Protein AF-A0A8H3W463-F1 (afdb_monomer)

pLDDT: mean 86.69, std 14.48, range [35.22, 98.12]

Structure (mmCIF, N/CA/C/O backbone):
data_AF-A0A8H3W463-F1
#
_entry.id   AF-A0A8H3W463-F1
#
loop_
_atom_site.group_PDB
_atom_site.id
_atom_site.type_symbol
_atom_site.label_atom_id
_atom_site.label_alt_id
_atom_site.label_comp_id
_atom_site.label_asym_id
_atom_site.label_entity_id
_atom_site.label_seq_id
_atom_site.pdbx_PDB_ins_code
_atom_site.Cartn_x
_atom_site.Cartn_y
_atom_site.Cartn_z
_atom_site.occupancy
_atom_site.B_i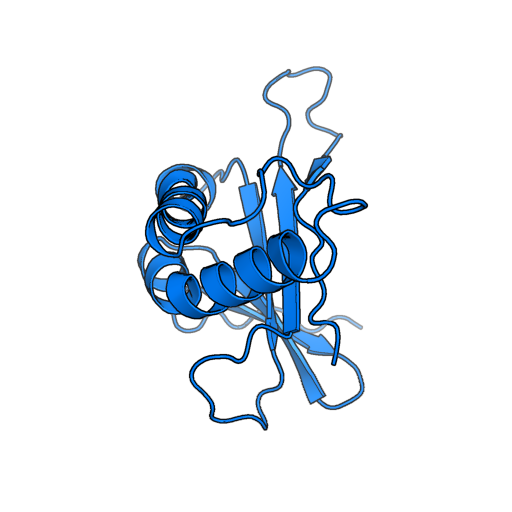so_or_equiv
_atom_site.auth_seq_id
_atom_site.auth_comp_id
_atom_site.auth_asym_id
_atom_site.auth_atom_id
_atom_site.pdbx_PDB_model_num
ATOM 1 N N . MET A 1 1 ? -15.675 -22.631 4.147 1.00 35.22 1 MET A N 1
ATOM 2 C CA . MET A 1 1 ? -15.771 -22.408 5.605 1.00 35.22 1 MET A CA 1
ATOM 3 C C . MET A 1 1 ? -14.520 -21.640 6.003 1.00 35.22 1 MET A C 1
ATOM 5 O O . MET A 1 1 ? -13.439 -22.199 5.893 1.00 35.22 1 MET A O 1
ATOM 9 N N . MET A 1 2 ? -14.637 -20.337 6.274 1.00 38.97 2 MET A N 1
ATOM 10 C CA . MET A 1 2 ? -13.492 -19.477 6.610 1.00 38.97 2 MET A CA 1
ATOM 11 C C . MET A 1 2 ? -12.993 -19.833 8.014 1.00 38.97 2 MET A C 1
ATOM 13 O O . MET A 1 2 ? -13.791 -19.850 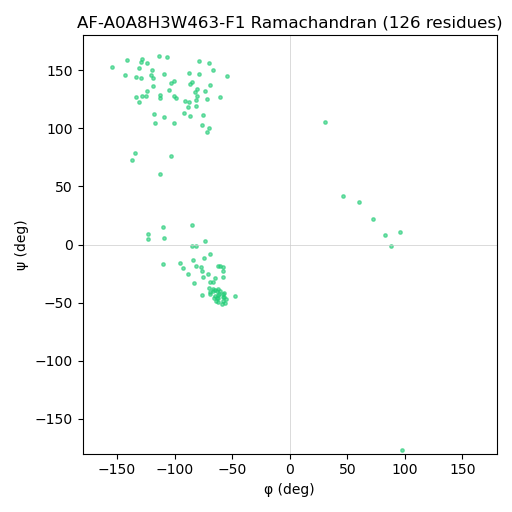8.949 1.00 38.97 2 MET A O 1
ATOM 17 N N . GLN A 1 3 ? -11.707 -20.163 8.159 1.00 36.59 3 GLN A N 1
ATOM 18 C CA . GLN A 1 3 ? -11.094 -20.351 9.476 1.00 36.59 3 GLN A CA 1
ATOM 19 C C . GLN A 1 3 ? -10.597 -19.002 10.025 1.00 36.59 3 GLN A C 1
ATOM 21 O O . GLN A 1 3 ? -10.049 -18.214 9.254 1.00 36.59 3 GLN A O 1
ATOM 26 N N . PRO A 1 4 ? -10.794 -18.710 11.324 1.00 40.91 4 PRO A N 1
ATOM 27 C CA . PRO A 1 4 ? -10.446 -17.419 11.899 1.00 40.91 4 PRO A CA 1
ATOM 28 C C . PRO A 1 4 ? -8.957 -17.302 12.270 1.00 40.91 4 PRO A C 1
ATOM 30 O O . PRO A 1 4 ? -8.391 -18.161 12.942 1.00 40.91 4 PRO A O 1
ATOM 33 N N . TYR A 1 5 ? -8.379 -16.188 11.818 1.00 49.88 5 TYR A N 1
ATOM 34 C CA . TYR A 1 5 ? -7.494 -15.238 12.507 1.00 49.88 5 TYR A CA 1
ATOM 35 C C . TYR A 1 5 ? -6.568 -15.771 13.621 1.00 49.88 5 TYR A C 1
ATOM 37 O O . TYR A 1 5 ? -6.979 -15.945 14.770 1.00 49.88 5 TYR A O 1
ATOM 45 N N . LYS A 1 6 ? -5.268 -15.889 13.316 1.00 44.62 6 LYS A N 1
ATOM 46 C CA . LYS A 1 6 ? -4.189 -15.837 14.316 1.00 44.62 6 LYS A CA 1
ATOM 47 C C . LYS A 1 6 ? -3.425 -14.526 14.137 1.00 44.62 6 LYS A C 1
ATOM 49 O O . LYS A 1 6 ? -2.714 -14.371 13.153 1.00 44.62 6 LYS A O 1
ATOM 54 N N . SER A 1 7 ? -3.575 -13.603 15.087 1.00 46.19 7 SER A N 1
ATOM 55 C CA . SER A 1 7 ? -2.695 -12.436 15.189 1.00 46.19 7 SER A CA 1
ATOM 56 C C . SER A 1 7 ? -1.361 -12.880 15.773 1.00 46.19 7 SER A C 1
ATOM 58 O O . SER A 1 7 ? -1.282 -13.271 16.940 1.00 46.19 7 SER A O 1
ATOM 60 N N . HIS A 1 8 ? -0.316 -12.849 14.954 1.00 52.75 8 HIS A N 1
ATOM 61 C CA . HIS A 1 8 ? 1.069 -12.910 15.404 1.00 52.75 8 HIS A CA 1
ATOM 62 C C . HIS A 1 8 ? 1.776 -11.678 14.826 1.00 52.75 8 HIS A C 1
ATOM 64 O O . HIS A 1 8 ? 1.671 -11.405 13.634 1.00 52.75 8 HIS A O 1
ATOM 70 N N . ASN A 1 9 ? 2.454 -10.909 15.681 1.00 61.12 9 ASN A N 1
ATOM 71 C CA . ASN A 1 9 ? 3.299 -9.766 15.300 1.00 61.12 9 ASN A CA 1
ATOM 72 C C . ASN A 1 9 ? 2.591 -8.614 14.555 1.00 61.12 9 ASN A C 1
ATOM 74 O O . ASN A 1 9 ? 3.168 -8.027 13.648 1.00 61.12 9 ASN A O 1
ATOM 78 N N . GLY A 1 10 ? 1.342 -8.289 14.910 1.00 63.12 10 GLY A N 1
ATOM 79 C CA . GLY A 1 10 ? 0.640 -7.161 14.281 1.00 63.12 10 GLY A CA 1
ATOM 80 C C . GLY A 1 10 ? 0.204 -7.422 12.834 1.00 63.12 10 GLY A C 1
ATOM 81 O O . GLY A 1 10 ? -0.026 -6.470 12.088 1.00 63.12 10 GLY A O 1
ATOM 82 N N . LEU A 1 11 ? 0.075 -8.700 12.446 1.00 66.62 11 LEU A N 1
ATOM 83 C CA . LEU A 1 11 ? -0.495 -9.124 11.169 1.00 66.62 11 LEU A CA 1
ATOM 84 C C . LEU A 1 11 ? -1.731 -10.011 11.344 1.00 66.62 11 LEU A C 1
ATOM 86 O O . LEU A 1 11 ? -1.843 -10.761 12.317 1.00 66.62 11 LEU A O 1
ATOM 90 N N . ALA A 1 12 ? -2.636 -9.941 10.366 1.00 71.81 12 ALA A N 1
ATOM 91 C CA . ALA A 1 12 ? -3.750 -10.871 10.200 1.00 71.81 12 ALA A CA 1
ATOM 92 C C . ALA A 1 12 ? -3.653 -11.620 8.870 1.00 71.81 12 ALA A C 1
ATOM 94 O O . ALA A 1 12 ? -3.829 -11.006 7.816 1.00 71.81 12 ALA A O 1
ATOM 95 N N . ASP A 1 13 ? -3.409 -12.929 8.927 1.00 81.12 13 ASP A N 1
ATOM 96 C CA . ASP A 1 13 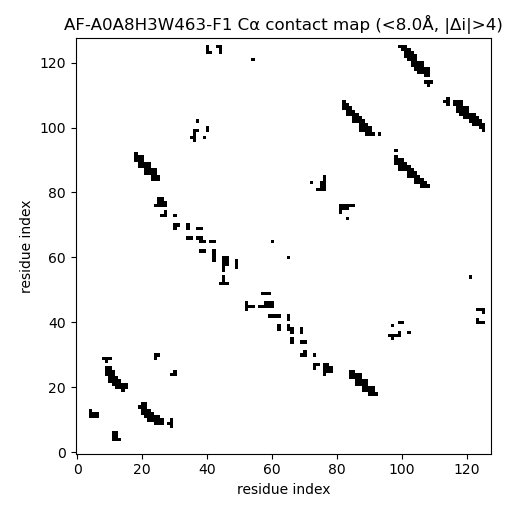? -3.063 -13.717 7.743 1.00 81.12 13 ASP A CA 1
ATOM 97 C C . ASP A 1 13 ? -4.241 -14.516 7.160 1.00 81.12 13 ASP A C 1
ATOM 99 O O . ASP A 1 13 ? -5.028 -15.131 7.885 1.00 81.12 13 ASP A O 1
ATOM 103 N N . TYR A 1 14 ? -4.305 -14.567 5.827 1.00 81.81 14 TYR A N 1
ATOM 104 C CA . TYR A 1 14 ? -5.242 -15.363 5.035 1.00 81.81 14 TYR A CA 1
ATOM 105 C C . TYR A 1 14 ? -4.501 -16.099 3.917 1.00 81.81 14 TYR A C 1
ATOM 107 O O . TYR A 1 14 ? -3.809 -15.481 3.113 1.00 81.81 14 TYR A O 1
ATOM 115 N N . SER A 1 15 ? -4.667 -17.417 3.824 1.00 85.31 15 SER A N 1
ATOM 116 C CA . SER A 1 15 ? -4.024 -18.222 2.778 1.00 85.31 15 SER A CA 1
ATOM 117 C C . SER A 1 15 ? -4.832 -18.239 1.477 1.00 85.31 15 SER A C 1
ATOM 119 O O . SER A 1 15 ? -6.055 -18.389 1.493 1.00 85.31 15 SER A O 1
ATOM 121 N N . LEU A 1 16 ? -4.134 -18.155 0.347 1.00 81.25 16 LEU A N 1
ATOM 122 C CA . LEU A 1 16 ? -4.664 -18.251 -1.012 1.00 81.25 16 LEU A CA 1
ATOM 123 C C . LEU A 1 16 ? -4.153 -19.523 -1.721 1.00 81.25 16 LEU A C 1
ATOM 125 O O . LEU A 1 16 ? -3.149 -20.114 -1.306 1.00 81.25 16 LEU A O 1
ATOM 129 N N . PRO A 1 17 ? -4.810 -19.959 -2.817 1.00 77.44 17 PRO A N 1
ATOM 130 C CA . PRO A 1 17 ? -4.272 -21.000 -3.690 1.00 77.44 17 PRO A CA 1
ATOM 131 C C . PRO A 1 17 ? -2.859 -20.653 -4.182 1.00 77.44 17 PRO A C 1
ATOM 133 O O . PRO A 1 17 ? -2.551 -19.491 -4.428 1.00 77.44 17 PRO A O 1
ATOM 136 N N . GLY A 1 18 ? -2.001 -21.665 -4.332 1.00 77.94 18 GLY A N 1
ATOM 137 C CA . GLY A 1 18 ? -0.608 -21.464 -4.752 1.00 77.94 18 GLY A CA 1
ATOM 138 C C . GLY A 1 18 ? 0.353 -21.068 -3.627 1.00 77.94 18 GLY A C 1
ATOM 139 O O . GLY A 1 18 ? 1.503 -20.765 -3.908 1.00 77.94 18 GLY A O 1
ATOM 140 N N . GLY A 1 19 ? -0.089 -21.093 -2.364 1.00 84.69 19 GLY A N 1
ATOM 141 C CA . GLY A 1 19 ? 0.771 -20.846 -1.200 1.00 84.69 19 GLY A CA 1
ATOM 142 C C . GLY A 1 19 ? 0.898 -19.377 -0.800 1.00 84.69 19 GLY A C 1
ATOM 143 O O . GLY A 1 19 ? 1.532 -19.088 0.209 1.00 84.69 19 GLY A O 1
ATOM 144 N N . LEU A 1 20 ? 0.261 -18.459 -1.531 1.00 88.75 20 LEU A N 1
ATOM 145 C CA . LEU A 1 20 ? 0.270 -17.032 -1.214 1.00 88.75 20 LEU A CA 1
ATOM 146 C C . LEU A 1 20 ? -0.472 -16.734 0.096 1.00 88.75 20 LEU A C 1
ATOM 148 O O . LEU A 1 20 ? -1.436 -17.415 0.458 1.00 88.75 20 LEU A O 1
ATOM 152 N N . VAL A 1 21 ? -0.048 -15.681 0.790 1.00 90.56 21 VAL A N 1
ATOM 153 C CA . VAL A 1 21 ? -0.659 -15.219 2.041 1.00 90.56 21 VAL A CA 1
ATOM 154 C C . VAL A 1 21 ? -0.978 -13.735 1.942 1.00 90.56 21 VAL A C 1
ATOM 156 O O . VAL A 1 21 ? -0.099 -12.940 1.628 1.00 90.56 21 VAL A O 1
ATOM 159 N N . ILE A 1 22 ? -2.222 -13.363 2.241 1.00 92.88 22 ILE A N 1
ATOM 160 C CA . ILE A 1 22 ? -2.630 -11.978 2.481 1.00 92.88 22 ILE A CA 1
ATOM 161 C C . ILE A 1 22 ? -2.415 -11.681 3.962 1.00 92.88 22 ILE A C 1
ATOM 163 O O . ILE A 1 22 ? -3.013 -12.352 4.794 1.00 92.88 22 ILE A O 1
ATOM 167 N N . SER A 1 23 ? -1.620 -10.671 4.287 1.00 92.44 23 SER A N 1
ATOM 168 C CA . SER A 1 23 ? -1.428 -10.165 5.643 1.00 92.44 23 SER A CA 1
ATOM 169 C C . SER A 1 23 ? -2.003 -8.754 5.751 1.00 92.44 23 SER A C 1
ATOM 171 O O . SER A 1 23 ? -1.631 -7.873 4.977 1.00 92.44 23 SER A O 1
ATOM 173 N N . GLN A 1 24 ? -2.887 -8.509 6.715 1.00 94.56 24 GLN A N 1
ATOM 174 C CA . GLN A 1 24 ? -3.284 -7.146 7.080 1.00 94.56 24 GLN A CA 1
ATOM 175 C C . GLN A 1 24 ? -2.235 -6.523 8.001 1.00 94.56 24 GLN A C 1
ATOM 177 O O . GLN A 1 24 ? -1.856 -7.158 8.979 1.00 94.56 24 GLN A O 1
ATOM 182 N N . ILE A 1 25 ? -1.831 -5.283 7.742 1.00 93.94 25 ILE A N 1
ATOM 183 C CA . ILE A 1 25 ? -0.966 -4.482 8.615 1.00 93.94 25 ILE A CA 1
ATOM 184 C C . ILE A 1 25 ? -1.857 -3.726 9.608 1.00 93.94 25 ILE A C 1
ATOM 186 O O . ILE A 1 25 ? -2.704 -2.942 9.183 1.00 93.94 25 ILE A O 1
ATOM 190 N N . ILE A 1 26 ? -1.699 -3.985 10.913 1.00 93.50 26 ILE A N 1
ATOM 191 C CA . ILE A 1 26 ? -2.552 -3.402 11.977 1.00 93.50 26 ILE A CA 1
ATOM 192 C C . ILE A 1 26 ? -1.780 -2.629 13.059 1.00 93.50 26 ILE A C 1
ATOM 194 O O . ILE A 1 26 ? -2.368 -2.200 14.051 1.00 93.50 26 ILE A O 1
ATOM 198 N N . SER A 1 27 ? -0.463 -2.473 12.911 1.00 91.44 27 SER A N 1
ATOM 199 C CA . SER A 1 27 ? 0.364 -1.702 13.842 1.00 91.44 27 SER A CA 1
ATOM 200 C C . SER A 1 27 ? 1.432 -0.897 13.108 1.00 91.44 27 SER A C 1
ATOM 202 O O . SER A 1 27 ? 1.791 -1.212 11.970 1.00 91.44 27 SER A O 1
ATOM 204 N N . THR A 1 28 ? 1.941 0.139 13.770 1.00 92.94 28 THR A N 1
ATOM 205 C CA . THR A 1 28 ? 3.013 0.986 13.237 1.00 92.94 28 THR A CA 1
ATOM 206 C C . THR A 1 28 ? 4.298 0.193 13.033 1.00 92.94 28 THR A C 1
ATOM 208 O O . THR A 1 28 ? 4.929 0.321 11.994 1.00 92.94 28 THR A O 1
ATOM 211 N N . GLU A 1 29 ? 4.640 -0.703 13.956 1.00 93.06 29 GLU A N 1
ATOM 212 C CA . GLU A 1 29 ? 5.842 -1.541 13.867 1.00 93.06 29 GLU A CA 1
ATOM 213 C C . GLU A 1 29 ? 5.758 -2.505 12.675 1.00 93.06 29 GLU A C 1
ATOM 215 O O . GLU A 1 29 ? 6.739 -2.725 11.966 1.00 93.06 29 GLU A O 1
ATOM 220 N N . ALA A 1 30 ? 4.570 -3.063 12.415 1.00 92.00 30 ALA A N 1
ATOM 221 C CA . ALA A 1 30 ? 4.341 -3.890 11.237 1.00 92.00 30 ALA A CA 1
ATOM 222 C C . ALA A 1 30 ? 4.437 -3.060 9.945 1.00 92.00 30 ALA A C 1
ATOM 224 O O . ALA A 1 30 ? 5.004 -3.527 8.959 1.00 92.00 30 ALA A O 1
ATOM 225 N N . LEU A 1 31 ? 3.919 -1.829 9.938 1.00 94.62 31 LEU A N 1
ATOM 226 C CA . LEU A 1 31 ? 4.054 -0.921 8.798 1.00 94.62 31 LEU A CA 1
ATOM 227 C C . LEU A 1 31 ? 5.523 -0.568 8.532 1.00 94.62 31 LEU A C 1
ATOM 229 O O . LEU A 1 31 ? 5.958 -0.644 7.386 1.00 94.62 31 LEU A O 1
ATOM 233 N N . GLU A 1 32 ? 6.292 -0.230 9.566 1.00 93.50 32 GLU A N 1
ATOM 234 C CA . GLU A 1 32 ? 7.732 0.039 9.470 1.00 93.50 32 GLU A CA 1
ATOM 235 C C . GLU A 1 32 ? 8.480 -1.165 8.892 1.00 93.50 32 GLU A C 1
ATOM 237 O O . GLU A 1 32 ? 9.258 -1.010 7.953 1.00 93.50 32 GLU A O 1
ATOM 242 N N . PHE A 1 33 ? 8.173 -2.374 9.374 1.00 92.19 33 PHE A N 1
ATOM 243 C CA . PHE A 1 33 ? 8.739 -3.617 8.848 1.00 92.19 33 PHE A CA 1
ATOM 244 C C . PHE A 1 33 ? 8.454 -3.811 7.349 1.00 92.19 33 PHE A C 1
ATOM 246 O O . PHE A 1 33 ? 9.342 -4.205 6.598 1.00 92.19 33 PHE A O 1
ATOM 253 N N . TRP A 1 34 ? 7.229 -3.528 6.896 1.00 93.19 34 TRP A N 1
ATOM 254 C CA . TRP A 1 34 ? 6.829 -3.707 5.494 1.00 93.19 34 TRP A CA 1
ATOM 255 C C . TRP A 1 34 ? 7.184 -2.531 4.578 1.00 93.19 34 TRP A C 1
ATOM 257 O O . TRP A 1 34 ? 7.108 -2.684 3.356 1.00 93.19 34 TRP A O 1
ATOM 267 N N . THR A 1 35 ? 7.562 -1.375 5.131 1.00 95.44 35 THR A N 1
ATOM 268 C CA . THR A 1 35 ? 7.796 -0.139 4.368 1.00 95.44 35 THR A CA 1
ATOM 269 C C . THR A 1 35 ? 8.818 -0.320 3.245 1.00 95.44 35 THR A C 1
ATOM 271 O O . THR A 1 35 ? 8.474 0.062 2.131 1.00 95.44 35 THR A O 1
ATOM 274 N N . PRO A 1 36 ? 9.996 -0.949 3.442 1.00 94.69 36 PRO A N 1
ATOM 275 C CA . PRO A 1 36 ? 10.960 -1.130 2.352 1.00 94.69 36 PRO A CA 1
ATOM 276 C C . PRO A 1 36 ? 10.354 -1.855 1.136 1.00 94.69 36 PRO A C 1
ATOM 278 O O . PRO A 1 36 ? 10.357 -1.334 0.025 1.00 94.69 36 PRO A O 1
ATOM 281 N N . SER A 1 37 ? 9.700 -2.997 1.366 1.00 93.88 37 SER A N 1
ATOM 282 C CA . SER A 1 37 ? 9.092 -3.805 0.298 1.00 93.88 37 SER A CA 1
ATOM 283 C C . SER A 1 37 ? 7.872 -3.139 -0.352 1.00 93.88 37 SER A C 1
ATOM 285 O O . SER A 1 37 ? 7.615 -3.292 -1.548 1.00 93.88 37 SER A O 1
ATOM 287 N N . LEU A 1 38 ? 7.106 -2.355 0.412 1.00 95.94 38 LEU A N 1
ATOM 288 C CA . LEU A 1 38 ? 6.026 -1.524 -0.125 1.00 95.94 38 LEU A CA 1
ATOM 289 C C . LEU A 1 38 ? 6.558 -0.360 -0.977 1.00 95.94 38 LEU A C 1
ATOM 291 O O . LEU A 1 38 ? 5.973 -0.045 -2.018 1.00 95.94 38 LEU A O 1
ATOM 295 N N . SER A 1 39 ? 7.641 0.286 -0.542 1.00 96.62 39 SER A N 1
ATOM 296 C CA . SER A 1 39 ? 8.311 1.372 -1.263 1.00 96.62 39 SER A CA 1
ATOM 297 C C . SER A 1 39 ? 8.847 0.887 -2.599 1.00 96.62 39 SER A C 1
ATOM 299 O O . SER A 1 39 ? 8.624 1.551 -3.611 1.00 96.62 39 SER A O 1
ATOM 301 N N . ASP A 1 40 ? 9.467 -0.288 -2.623 1.00 94.88 40 ASP A N 1
ATOM 302 C CA . ASP A 1 40 ? 10.005 -0.883 -3.842 1.00 94.88 40 ASP A CA 1
ATOM 303 C C . ASP A 1 40 ? 8.901 -1.235 -4.838 1.00 94.88 40 ASP A C 1
ATOM 305 O O . ASP A 1 40 ? 8.994 -0.880 -6.015 1.00 94.88 40 ASP A O 1
ATOM 309 N N . LEU A 1 41 ? 7.803 -1.843 -4.377 1.00 95.44 41 LEU A N 1
ATOM 310 C CA . LEU A 1 41 ? 6.649 -2.119 -5.235 1.00 95.44 41 LEU A CA 1
ATOM 311 C C . LEU A 1 41 ? 6.033 -0.829 -5.799 1.00 95.44 41 LEU A C 1
ATOM 313 O O . LEU A 1 41 ? 5.701 -0.764 -6.984 1.00 95.44 41 LEU A O 1
ATOM 317 N N . LEU A 1 42 ? 5.887 0.213 -4.977 1.00 96.12 42 LEU A N 1
ATOM 318 C CA . LEU A 1 42 ? 5.344 1.494 -5.425 1.00 96.12 42 LEU A CA 1
ATOM 319 C C . LEU A 1 42 ? 6.251 2.149 -6.470 1.00 96.12 42 LEU A C 1
ATOM 321 O O . LEU A 1 42 ? 5.760 2.555 -7.523 1.00 96.12 42 LEU A O 1
ATOM 325 N N . GLN A 1 43 ? 7.555 2.224 -6.203 1.00 95.88 43 GLN A N 1
ATOM 326 C CA . GLN A 1 43 ? 8.533 2.742 -7.158 1.00 95.88 43 GLN A CA 1
ATOM 327 C C . GLN A 1 43 ? 8.485 1.960 -8.465 1.00 95.88 43 GLN A C 1
ATOM 329 O O . GLN A 1 43 ? 8.438 2.572 -9.528 1.00 95.88 43 GLN A O 1
ATOM 334 N N . LEU A 1 44 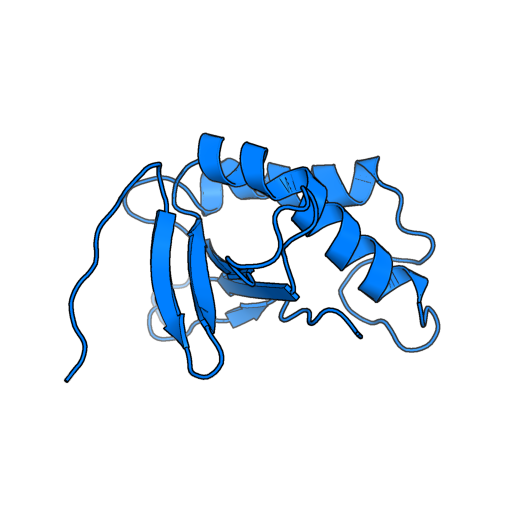? 8.435 0.629 -8.402 1.00 94.75 44 LEU A N 1
ATOM 335 C CA . LEU A 1 44 ? 8.342 -0.224 -9.580 1.00 94.75 44 LEU A CA 1
ATOM 336 C C . LEU A 1 44 ? 7.102 0.115 -10.417 1.00 94.75 44 LEU A C 1
ATOM 338 O O . LEU A 1 44 ? 7.218 0.339 -11.619 1.00 94.75 44 LEU A O 1
ATOM 342 N N . CYS A 1 45 ? 5.929 0.227 -9.790 1.00 94.25 45 CYS A N 1
ATOM 343 C CA . CYS A 1 45 ? 4.687 0.580 -10.481 1.00 94.25 45 CYS A CA 1
ATOM 344 C C . CYS A 1 45 ? 4.675 2.014 -11.039 1.00 94.25 45 CYS A C 1
ATOM 346 O O . CYS A 1 45 ? 4.031 2.261 -12.059 1.00 94.25 45 CYS A O 1
ATOM 348 N N . VAL A 1 46 ? 5.342 2.974 -10.392 1.00 95.06 46 VAL A N 1
ATOM 349 C CA . VAL A 1 46 ? 5.445 4.355 -10.901 1.00 95.06 46 VAL A CA 1
ATOM 350 C C . VAL A 1 46 ? 6.454 4.459 -12.042 1.00 95.06 46 VAL A C 1
ATOM 352 O O . VAL A 1 46 ? 6.191 5.116 -13.046 1.00 95.06 46 VAL A O 1
ATOM 355 N N . ASN A 1 47 ? 7.609 3.816 -11.891 1.00 95.12 47 ASN A N 1
ATOM 356 C CA . ASN A 1 47 ? 8.777 4.055 -12.732 1.00 95.12 47 ASN A CA 1
ATOM 357 C C . ASN A 1 47 ? 8.857 3.118 -13.946 1.00 95.12 47 ASN A C 1
ATOM 359 O O . ASN A 1 47 ? 9.557 3.454 -14.898 1.00 95.12 47 ASN A O 1
ATOM 363 N N . MET A 1 48 ? 8.175 1.964 -13.935 1.00 92.38 48 MET A N 1
ATOM 364 C CA . MET A 1 48 ? 8.226 0.994 -15.040 1.00 92.38 48 MET A CA 1
ATOM 365 C C . MET A 1 48 ? 7.533 1.490 -16.313 1.00 92.38 48 MET A C 1
ATOM 367 O O . MET A 1 48 ? 8.076 1.310 -17.400 1.00 92.38 48 MET A O 1
ATOM 371 N N . ASP A 1 49 ? 6.359 2.110 -16.182 1.00 88.44 49 ASP A N 1
ATOM 372 C CA . ASP A 1 49 ? 5.637 2.729 -17.300 1.00 88.44 49 ASP A CA 1
ATOM 373 C C . ASP A 1 49 ? 5.129 4.130 -16.910 1.00 88.44 49 ASP A C 1
ATOM 375 O O . ASP A 1 49 ? 3.955 4.316 -16.568 1.00 88.44 49 ASP A O 1
ATOM 379 N N . PRO A 1 50 ? 6.022 5.137 -16.919 1.00 88.94 50 PRO A N 1
ATOM 380 C CA . PRO A 1 50 ? 5.697 6.501 -16.510 1.00 88.94 50 PRO A CA 1
ATOM 381 C C . PRO A 1 50 ? 4.565 7.164 -17.294 1.00 88.94 50 PRO A C 1
ATOM 383 O O . PRO A 1 50 ? 3.913 8.065 -16.768 1.00 88.94 50 PRO A O 1
ATOM 386 N N . GLU A 1 51 ? 4.354 6.773 -18.555 1.00 88.06 51 GLU A N 1
ATOM 387 C CA . GLU A 1 51 ? 3.353 7.410 -19.416 1.00 88.06 51 GLU A CA 1
ATOM 388 C C . GLU A 1 51 ? 1.929 6.985 -19.050 1.00 88.06 51 GLU A C 1
ATOM 390 O O . GLU A 1 51 ? 0.986 7.757 -19.238 1.00 88.06 51 GLU A O 1
ATOM 395 N N . THR A 1 52 ? 1.765 5.781 -18.496 1.00 85.44 52 THR A N 1
ATOM 396 C CA . THR A 1 52 ? 0.449 5.229 -18.149 1.00 85.44 52 THR A CA 1
ATOM 397 C C . THR A 1 52 ? 0.202 5.146 -16.642 1.00 85.44 52 THR A C 1
ATOM 399 O O . THR A 1 52 ? -0.954 5.054 -16.212 1.00 85.44 52 THR A O 1
ATOM 402 N N . SER A 1 53 ? 1.248 5.233 -15.815 1.00 86.88 53 SER A N 1
ATOM 403 C CA . SER A 1 53 ? 1.127 5.141 -14.360 1.00 86.88 53 SER A CA 1
ATOM 404 C C . SER A 1 53 ? 0.443 6.375 -13.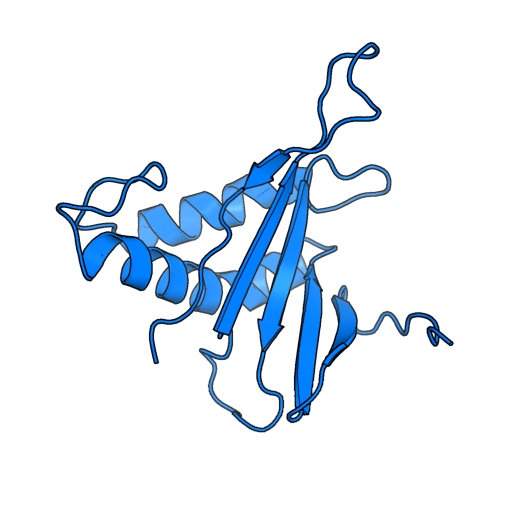753 1.00 86.88 53 SER A C 1
ATOM 406 O O . SER A 1 53 ? 1.047 7.422 -13.529 1.00 86.88 53 SER A O 1
ATOM 408 N N . SER A 1 54 ? -0.855 6.251 -13.448 1.00 88.00 54 SER A N 1
ATOM 409 C CA . SER A 1 54 ? -1.675 7.307 -12.829 1.00 88.00 54 SER A CA 1
ATOM 410 C C . SER A 1 54 ? -2.115 6.932 -11.410 1.00 88.00 54 SER A C 1
ATOM 412 O O . SER A 1 54 ? -3.298 6.810 -11.097 1.00 88.00 54 SER A O 1
ATOM 414 N N . ILE A 1 55 ? -1.137 6.719 -10.526 1.00 92.44 55 ILE A N 1
ATOM 415 C CA . ILE A 1 55 ? -1.366 6.278 -9.134 1.00 92.44 55 ILE A CA 1
ATOM 416 C C . ILE A 1 55 ? -1.059 7.350 -8.078 1.00 92.44 55 ILE A C 1
ATOM 418 O O . ILE A 1 55 ? -0.998 7.055 -6.880 1.00 92.44 55 ILE A O 1
ATOM 422 N N . GLY A 1 56 ? -0.939 8.608 -8.515 1.00 93.81 56 GLY A N 1
ATOM 423 C CA . GLY A 1 56 ? -0.779 9.785 -7.651 1.00 93.81 56 GLY A CA 1
ATOM 424 C C . GLY A 1 56 ? 0.664 10.244 -7.432 1.00 93.81 56 GLY A C 1
ATOM 425 O O . GLY A 1 56 ? 0.888 11.107 -6.590 1.00 93.81 56 GLY A O 1
ATOM 426 N N . PHE A 1 57 ? 1.620 9.706 -8.189 1.00 95.50 57 PHE A N 1
ATOM 427 C CA . PHE A 1 57 ? 3.034 10.084 -8.142 1.00 95.50 57 PHE A CA 1
ATOM 428 C C . PHE A 1 57 ? 3.544 10.417 -9.540 1.00 95.50 57 PHE A C 1
ATOM 430 O O . PHE A 1 57 ? 2.947 10.013 -10.537 1.00 95.50 57 PHE A O 1
ATOM 437 N N . ARG A 1 58 ? 4.646 11.163 -9.608 1.00 93.75 58 ARG A N 1
ATOM 438 C CA . ARG A 1 58 ? 5.366 11.424 -10.856 1.00 93.75 58 ARG A CA 1
ATOM 439 C C . ARG A 1 58 ? 6.606 10.548 -10.894 1.00 93.75 58 ARG A C 1
ATOM 441 O O . ARG A 1 58 ? 7.286 10.429 -9.881 1.00 93.75 58 ARG A O 1
ATOM 448 N N . ALA A 1 59 ? 6.902 9.983 -12.057 1.00 93.25 59 ALA A N 1
ATOM 449 C CA . ALA A 1 59 ? 8.179 9.328 -12.276 1.00 93.25 59 ALA A CA 1
ATOM 450 C C . ALA A 1 59 ? 9.290 10.374 -12.542 1.00 93.25 59 ALA A C 1
ATOM 452 O O . ALA A 1 59 ? 9.018 11.395 -13.185 1.00 93.25 59 ALA A O 1
ATOM 453 N N . PRO A 1 60 ? 10.538 10.118 -12.112 1.00 95.50 60 PRO A N 1
ATOM 454 C CA . PRO A 1 60 ? 10.914 9.016 -11.235 1.00 95.50 60 PRO A CA 1
ATOM 455 C C . PRO A 1 60 ? 10.464 9.284 -9.789 1.00 95.50 60 PRO A C 1
ATOM 457 O O . PRO A 1 60 ? 10.719 10.358 -9.248 1.00 95.50 60 PRO A O 1
ATOM 460 N N . LEU A 1 61 ? 9.819 8.300 -9.163 1.00 97.12 61 LEU A N 1
ATOM 461 C CA . LEU A 1 61 ? 9.550 8.317 -7.730 1.00 97.12 61 LEU A CA 1
ATOM 462 C C . LEU A 1 61 ? 10.809 7.878 -6.983 1.00 97.12 61 LEU A C 1
ATOM 464 O O . LEU A 1 61 ? 11.362 6.821 -7.294 1.00 97.12 61 LEU A O 1
ATOM 468 N N . SER A 1 62 ? 11.238 8.690 -6.018 1.00 97.44 62 SER A N 1
ATOM 469 C CA . SER A 1 62 ? 12.385 8.399 -5.162 1.00 97.44 62 SER A CA 1
ATOM 470 C C . SER A 1 62 ? 12.029 7.409 -4.046 1.00 97.44 62 SER A C 1
ATOM 472 O O . SER A 1 62 ? 10.866 7.275 -3.659 1.00 97.44 62 SER A O 1
ATOM 474 N N . GLU A 1 63 ? 13.039 6.735 -3.495 1.00 96.50 63 GLU A N 1
ATOM 475 C CA . GLU A 1 63 ? 12.878 5.856 -2.330 1.00 96.50 63 GLU A CA 1
ATOM 476 C C . GLU A 1 63 ? 12.392 6.609 -1.086 1.00 96.50 63 GLU A C 1
ATOM 478 O O . GLU A 1 63 ? 11.541 6.107 -0.346 1.00 96.50 63 GLU A O 1
ATOM 483 N N . GLU A 1 64 ? 12.888 7.833 -0.890 1.00 97.81 64 GLU A N 1
ATOM 484 C CA . GLU A 1 64 ? 12.486 8.709 0.210 1.00 97.81 64 GLU A CA 1
ATOM 485 C C . GLU A 1 64 ? 11.000 9.065 0.109 1.00 97.81 64 GLU A C 1
ATOM 487 O O . GLU A 1 64 ? 10.260 8.858 1.069 1.00 97.81 64 GLU A O 1
ATOM 492 N N . ASP A 1 65 ? 10.532 9.506 -1.062 1.00 98.12 65 ASP A N 1
ATOM 493 C CA . ASP A 1 65 ? 9.126 9.867 -1.273 1.00 98.12 65 ASP A CA 1
ATOM 494 C C . ASP A 1 65 ? 8.198 8.649 -1.168 1.00 98.12 65 ASP A C 1
ATOM 496 O O . ASP A 1 65 ? 7.096 8.739 -0.615 1.00 98.12 65 ASP A O 1
ATOM 500 N N . ALA A 1 66 ? 8.635 7.493 -1.680 1.00 97.62 66 ALA A N 1
ATOM 501 C CA . ALA A 1 66 ? 7.887 6.245 -1.565 1.00 97.62 66 ALA A CA 1
ATOM 502 C C . ALA A 1 66 ? 7.729 5.827 -0.094 1.00 97.62 66 ALA A C 1
ATOM 504 O O . ALA A 1 66 ? 6.621 5.518 0.350 1.00 97.62 66 ALA A O 1
ATOM 505 N N . SER A 1 67 ? 8.810 5.888 0.683 1.00 97.62 67 SER A N 1
ATOM 506 C CA . SER A 1 67 ? 8.802 5.536 2.107 1.00 97.62 67 SER A CA 1
ATOM 507 C C . SER A 1 67 ? 8.037 6.559 2.944 1.00 97.62 67 SER A C 1
ATOM 509 O O . SER A 1 67 ? 7.284 6.186 3.849 1.00 97.62 67 SER A O 1
ATOM 511 N N . ALA A 1 68 ? 8.150 7.846 2.612 1.00 98.06 68 ALA A N 1
ATOM 512 C CA . ALA A 1 68 ? 7.385 8.917 3.241 1.00 98.06 68 ALA A CA 1
ATOM 513 C C . ALA A 1 68 ? 5.877 8.718 3.042 1.00 98.06 68 ALA A C 1
ATOM 515 O O . ALA A 1 68 ? 5.101 8.896 3.981 1.00 98.06 68 ALA A O 1
ATOM 516 N N . TYR A 1 69 ? 5.447 8.278 1.854 1.00 97.88 69 TYR A N 1
ATOM 517 C CA . TYR A 1 69 ? 4.045 7.942 1.622 1.00 97.88 69 TYR A CA 1
ATOM 518 C C . TYR A 1 69 ? 3.555 6.841 2.567 1.00 97.88 69 TYR A C 1
ATOM 520 O O . TYR A 1 69 ? 2.537 7.026 3.233 1.00 97.88 69 TYR A O 1
ATOM 528 N N . TRP A 1 70 ? 4.264 5.714 2.657 1.00 97.38 70 TRP A N 1
ATOM 529 C CA . TRP A 1 70 ? 3.821 4.593 3.488 1.00 97.38 70 TRP A CA 1
ATOM 530 C C . TRP A 1 70 ? 3.826 4.941 4.973 1.00 97.38 70 TRP A C 1
ATOM 532 O O . TRP A 1 70 ? 2.829 4.713 5.652 1.00 97.38 70 TRP A O 1
ATOM 542 N N . THR A 1 71 ? 4.893 5.571 5.461 1.00 96.19 71 THR A N 1
ATOM 543 C CA . THR A 1 71 ? 5.013 5.983 6.869 1.00 96.19 71 THR A CA 1
ATOM 544 C C . THR A 1 71 ? 3.992 7.047 7.273 1.00 96.19 71 THR A C 1
ATOM 546 O O . THR A 1 71 ? 3.544 7.045 8.421 1.00 96.19 71 THR A O 1
ATOM 549 N N . SER A 1 72 ? 3.534 7.891 6.337 1.00 96.38 72 SER A N 1
ATOM 550 C CA . SER A 1 72 ? 2.456 8.857 6.601 1.00 96.38 72 SER A CA 1
ATOM 551 C C . SER A 1 72 ? 1.130 8.206 7.011 1.00 96.38 72 SER A C 1
ATOM 553 O O . SER A 1 72 ? 0.294 8.867 7.620 1.00 96.38 72 SER A O 1
ATOM 555 N N . LEU A 1 73 ? 0.946 6.910 6.731 1.00 95.69 73 LEU A N 1
ATOM 556 C CA . LEU A 1 73 ? -0.264 6.159 7.069 1.00 95.69 73 LEU A CA 1
ATOM 557 C C . LEU A 1 73 ? -0.258 5.594 8.499 1.00 95.69 73 LEU A C 1
ATOM 559 O O . LEU A 1 73 ? -1.228 4.941 8.876 1.00 95.69 73 LEU A O 1
ATOM 563 N N . SER A 1 74 ? 0.796 5.792 9.302 1.00 94.06 74 SER A N 1
ATOM 564 C CA . SER A 1 74 ? 0.954 5.092 10.592 1.00 94.06 74 SER A CA 1
ATOM 565 C C . SER A 1 74 ? -0.217 5.298 11.560 1.00 94.06 74 SER A C 1
ATOM 567 O O . SER A 1 74 ? -0.692 4.335 12.167 1.00 94.06 74 SER A O 1
ATOM 569 N N . SER A 1 75 ? -0.742 6.523 11.657 1.00 92.25 75 SER A N 1
ATOM 570 C CA . SER A 1 75 ? -1.916 6.842 12.478 1.00 92.25 75 SER A CA 1
ATOM 571 C C . SER A 1 75 ? -3.218 6.288 11.910 1.00 92.25 75 SER A C 1
ATOM 573 O O . SER A 1 75 ? -4.164 6.070 12.658 1.00 92.25 75 SER A O 1
ATOM 575 N N . ASP A 1 76 ? -3.271 6.072 10.597 1.00 94.12 76 ASP A N 1
ATOM 576 C CA . ASP A 1 76 ? -4.488 5.683 9.889 1.00 94.12 76 ASP A CA 1
ATOM 577 C C . ASP A 1 76 ? -4.672 4.163 9.857 1.00 94.12 76 ASP A C 1
ATOM 579 O O . ASP A 1 76 ? -5.804 3.693 9.748 1.00 94.12 76 ASP A O 1
ATOM 583 N N . VAL A 1 77 ? -3.579 3.397 9.953 1.00 93.31 77 VAL A N 1
ATOM 584 C CA . VAL A 1 77 ? -3.596 1.921 9.933 1.00 93.31 77 VAL A CA 1
ATOM 585 C C . VAL A 1 77 ? -3.601 1.283 11.320 1.00 93.31 77 VAL A C 1
ATOM 587 O O . VAL A 1 77 ? -3.877 0.089 11.443 1.00 93.31 77 VAL A O 1
ATOM 590 N N . SER A 1 78 ? -3.275 2.049 12.362 1.00 88.44 78 SER A N 1
ATOM 591 C CA . SER A 1 78 ? -3.166 1.562 13.738 1.00 88.44 78 SER A CA 1
ATOM 592 C C . SER A 1 78 ? -4.336 2.029 14.613 1.00 88.44 78 SER A C 1
ATOM 594 O O . SER A 1 78 ? -5.052 2.974 14.292 1.00 88.44 78 SER A O 1
ATOM 596 N N . GLY A 1 79 ? -4.545 1.347 15.743 1.00 84.50 79 GLY A N 1
ATOM 597 C CA . GLY A 1 79 ? -5.595 1.681 16.710 1.00 84.50 79 GLY A CA 1
ATOM 598 C C . GLY A 1 79 ? -6.878 0.857 16.562 1.00 84.50 79 GLY A C 1
ATOM 599 O O . GLY A 1 79 ? -6.960 -0.089 15.783 1.00 84.50 79 GLY A O 1
ATOM 600 N N . THR A 1 80 ? -7.883 1.180 17.381 1.00 84.12 80 THR A N 1
ATOM 601 C CA . THR A 1 80 ? -9.142 0.414 17.461 1.00 84.12 80 THR A CA 1
ATOM 602 C C . THR A 1 80 ? -10.147 0.755 16.363 1.00 84.12 80 THR A C 1
ATOM 604 O O . THR A 1 80 ? -11.062 -0.029 16.133 1.00 84.12 80 THR A O 1
ATOM 607 N N . ASP A 1 81 ? -9.990 1.907 15.710 1.00 87.19 81 ASP A N 1
ATOM 608 C CA . ASP A 1 81 ? -10.847 2.368 14.612 1.00 87.19 81 ASP A CA 1
ATOM 609 C C . ASP A 1 81 ? -9.976 2.965 13.490 1.00 87.19 81 ASP A C 1
ATOM 611 O O . ASP A 1 81 ? -9.868 4.188 13.369 1.00 87.19 81 ASP A O 1
ATOM 615 N N . PRO A 1 82 ? -9.249 2.117 12.736 1.00 91.00 82 PRO A N 1
ATOM 616 C CA . PRO A 1 82 ? -8.340 2.582 11.696 1.00 91.00 82 PRO A CA 1
ATOM 617 C C . PRO A 1 82 ? -9.116 3.184 10.518 1.00 91.00 82 PRO A C 1
ATOM 619 O O . PRO A 1 82 ? -10.101 2.620 10.034 1.00 91.00 82 PRO A O 1
ATOM 622 N N . LEU A 1 83 ? -8.622 4.310 10.001 1.00 93.94 83 LEU A N 1
ATOM 623 C CA . LEU A 1 83 ? -9.169 4.969 8.811 1.00 93.94 83 LEU A CA 1
ATOM 624 C C . LEU A 1 83 ? -8.774 4.251 7.515 1.00 93.94 83 LEU A C 1
ATOM 626 O O . LEU A 1 83 ? -9.453 4.391 6.493 1.00 93.94 83 LEU A O 1
ATOM 630 N N . VAL A 1 84 ? -7.682 3.488 7.543 1.00 95.62 84 VAL A N 1
ATOM 631 C CA . VAL A 1 84 ? -7.157 2.734 6.406 1.00 95.62 84 VAL A CA 1
ATOM 632 C C . VAL A 1 84 ? -6.867 1.303 6.835 1.00 95.62 84 VAL A C 1
ATOM 634 O O . VAL A 1 84 ? -6.037 1.047 7.699 1.00 95.62 84 VAL A O 1
ATOM 637 N N . TYR A 1 85 ? -7.489 0.340 6.161 1.00 95.88 85 TYR A N 1
ATOM 638 C CA . TYR A 1 85 ? -7.086 -1.060 6.259 1.00 95.88 85 TYR A CA 1
ATOM 639 C C . TYR A 1 85 ? -6.066 -1.354 5.159 1.00 95.88 85 TYR A C 1
ATOM 641 O O . TYR A 1 85 ? -6.406 -1.305 3.975 1.00 95.88 85 TYR A O 1
ATOM 649 N N . LEU A 1 86 ? -4.820 -1.639 5.537 1.00 97.19 86 LEU A N 1
ATOM 650 C CA . LEU A 1 86 ? -3.719 -1.911 4.612 1.00 97.19 86 LEU A CA 1
ATOM 651 C C . LEU A 1 86 ? -3.402 -3.408 4.573 1.00 97.19 86 LEU A C 1
ATOM 653 O O . LEU A 1 86 ? -3.264 -4.049 5.615 1.00 97.19 86 LEU A O 1
ATOM 657 N N . PHE A 1 87 ? -3.258 -3.955 3.369 1.00 96.69 87 PHE A N 1
ATOM 658 C CA . PHE A 1 87 ? -2.987 -5.370 3.143 1.00 96.69 87 PHE A CA 1
ATOM 659 C C . PHE A 1 87 ? -1.799 -5.558 2.210 1.00 96.69 87 PHE A C 1
ATOM 661 O O . PHE A 1 87 ? -1.648 -4.831 1.229 1.00 96.69 87 PHE A O 1
ATOM 668 N N . VAL A 1 88 ? -1.008 -6.592 2.481 1.00 95.12 88 VAL A N 1
ATOM 669 C CA . VAL A 1 88 ? 0.055 -7.087 1.605 1.00 95.12 88 VAL A CA 1
ATOM 670 C C . VAL A 1 88 ? -0.210 -8.538 1.241 1.00 95.12 88 VAL A C 1
ATOM 672 O O . VAL A 1 88 ? -0.729 -9.298 2.053 1.00 95.12 88 VAL A O 1
ATOM 675 N N . VAL A 1 89 ? 0.154 -8.941 0.031 1.00 93.75 89 VAL A N 1
ATOM 676 C CA . VAL A 1 89 ? 0.181 -10.344 -0.386 1.00 93.75 89 VAL A CA 1
ATOM 677 C C . VAL A 1 89 ? 1.625 -10.741 -0.609 1.00 93.75 89 VAL A C 1
ATOM 679 O O . VAL A 1 89 ? 2.347 -10.059 -1.334 1.00 93.75 89 VAL A O 1
ATOM 682 N N . LYS A 1 90 ? 2.029 -11.845 0.011 1.00 89.62 90 LYS A N 1
ATOM 683 C CA . LYS A 1 90 ? 3.393 -12.371 -0.020 1.00 89.62 90 LYS A CA 1
ATOM 684 C C . LYS A 1 90 ? 3.415 -13.841 -0.404 1.00 89.62 90 LYS A C 1
ATOM 686 O O . LYS A 1 90 ? 2.425 -14.549 -0.203 1.00 89.62 90 LYS A O 1
ATOM 691 N N . ASP A 1 91 ? 4.551 -14.298 -0.912 1.00 87.94 91 ASP A N 1
ATOM 692 C CA . ASP A 1 91 ? 4.841 -15.718 -1.093 1.00 87.94 91 ASP A CA 1
ATOM 693 C C . ASP A 1 91 ? 5.749 -16.187 0.057 1.00 87.94 91 ASP A C 1
ATOM 695 O O . ASP A 1 91 ? 6.941 -15.883 0.053 1.00 87.94 91 ASP A O 1
ATOM 699 N N . PRO A 1 92 ? 5.237 -16.927 1.058 1.00 79.44 92 PRO A N 1
ATOM 700 C CA . PRO A 1 92 ? 6.037 -17.395 2.189 1.00 79.44 92 PRO A CA 1
ATOM 701 C C . PRO A 1 92 ? 7.247 -18.248 1.788 1.00 79.44 92 PRO A C 1
ATOM 703 O O . PRO A 1 92 ? 8.160 -18.404 2.596 1.00 79.44 92 PRO A O 1
ATOM 706 N N . ALA A 1 93 ? 7.261 -18.821 0.579 1.00 79.12 93 ALA A N 1
ATOM 707 C CA . ALA A 1 93 ? 8.393 -19.592 0.078 1.00 79.12 93 ALA A CA 1
ATOM 708 C C . ALA A 1 93 ? 9.563 -18.706 -0.387 1.00 79.12 93 ALA A C 1
ATOM 710 O O . ALA A 1 93 ? 10.695 -19.187 -0.464 1.00 79.12 93 ALA A O 1
ATOM 711 N N . LYS A 1 94 ? 9.322 -17.420 -0.675 1.00 73.00 94 LYS A N 1
ATOM 712 C CA . LYS A 1 94 ? 10.365 -16.440 -0.996 1.00 73.00 94 LYS A CA 1
ATOM 713 C C . LYS A 1 94 ? 10.889 -15.830 0.305 1.00 73.00 94 LYS A C 1
ATOM 715 O O . LYS A 1 94 ? 10.189 -15.087 0.986 1.00 73.00 94 LYS A O 1
ATOM 720 N N . SER A 1 95 ? 12.130 -16.156 0.663 1.00 59.94 95 SER A N 1
ATOM 721 C CA . SER A 1 95 ? 12.797 -15.685 1.887 1.00 59.94 95 SER A CA 1
ATOM 722 C C . SER A 1 95 ? 13.470 -14.315 1.730 1.00 59.94 95 SER A C 1
ATOM 724 O O . SER A 1 95 ? 14.375 -13.985 2.489 1.00 59.94 95 SER A O 1
ATOM 726 N N . ASN A 1 96 ? 13.115 -13.568 0.689 1.00 57.84 96 ASN A N 1
ATOM 727 C CA . ASN A 1 96 ? 13.751 -12.314 0.317 1.00 57.84 96 ASN A CA 1
ATOM 728 C C . ASN A 1 96 ? 13.076 -11.164 1.076 1.00 57.84 96 ASN A C 1
ATOM 730 O O . ASN A 1 96 ? 11.858 -11.184 1.249 1.00 57.84 96 ASN A O 1
ATOM 734 N N . ASP A 1 97 ? 13.837 -10.126 1.419 1.00 57.03 97 ASP A N 1
ATOM 735 C CA . ASP A 1 97 ? 13.318 -8.928 2.099 1.00 57.03 97 ASP A CA 1
ATOM 736 C C . ASP A 1 97 ? 12.264 -8.160 1.260 1.00 57.03 97 ASP A C 1
ATOM 738 O O . ASP A 1 97 ? 11.440 -7.436 1.811 1.00 57.03 97 ASP A O 1
ATOM 742 N N . ASN A 1 98 ? 12.216 -8.405 -0.060 1.00 61.69 98 ASN A N 1
ATOM 743 C CA . ASN A 1 98 ? 11.213 -7.896 -1.005 1.00 61.69 98 ASN A CA 1
ATOM 744 C C . ASN A 1 98 ? 10.180 -8.960 -1.382 1.00 61.69 98 ASN A C 1
ATOM 746 O O . ASN A 1 98 ? 10.229 -9.559 -2.461 1.00 61.69 98 ASN A O 1
ATOM 750 N N . ASN A 1 99 ? 9.246 -9.228 -0.475 1.00 77.81 99 ASN A N 1
ATOM 751 C CA . ASN A 1 99 ? 8.234 -10.267 -0.670 1.00 77.81 99 ASN A CA 1
ATOM 752 C C . ASN A 1 99 ? 6.819 -9.717 -0.905 1.00 77.81 99 ASN A C 1
ATOM 754 O O . ASN A 1 99 ? 5.859 -10.484 -0.967 1.0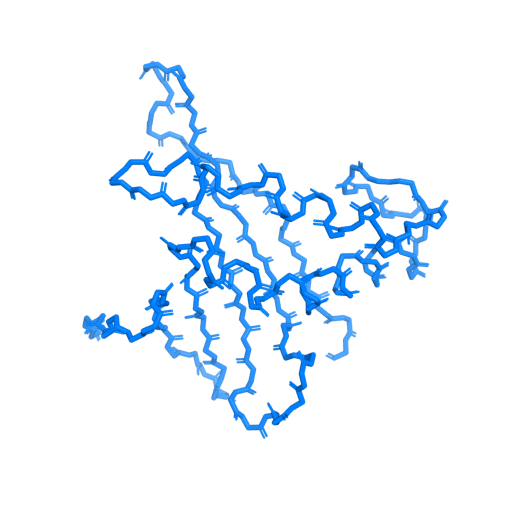0 77.81 99 ASN A O 1
ATOM 758 N N . THR A 1 100 ? 6.643 -8.400 -1.026 1.00 84.19 100 THR A N 1
ATOM 759 C CA . THR A 1 100 ? 5.327 -7.840 -1.357 1.00 84.19 100 THR A CA 1
ATOM 760 C C . THR A 1 100 ? 5.051 -8.037 -2.844 1.00 84.19 100 THR A C 1
ATOM 762 O O . THR A 1 100 ? 5.548 -7.300 -3.689 1.00 84.19 100 THR A O 1
ATOM 765 N N . LEU A 1 101 ? 4.211 -9.018 -3.166 1.00 91.69 101 LEU A N 1
ATOM 766 C CA . LEU A 1 101 ? 3.727 -9.260 -4.525 1.00 91.69 101 LEU A CA 1
ATOM 767 C C . LEU A 1 101 ? 2.536 -8.374 -4.872 1.00 91.69 101 LEU A C 1
ATOM 769 O O . LEU A 1 101 ? 2.357 -7.997 -6.023 1.00 91.69 101 LEU A O 1
ATOM 773 N N . VAL A 1 102 ? 1.695 -8.067 -3.887 1.00 94.69 102 VAL A N 1
ATOM 774 C CA . VAL A 1 102 ? 0.529 -7.198 -4.063 1.00 94.69 102 VAL A CA 1
ATOM 775 C C . VAL A 1 102 ? 0.361 -6.351 -2.814 1.00 94.69 102 VAL A C 1
ATOM 777 O O . VAL A 1 102 ? 0.597 -6.826 -1.70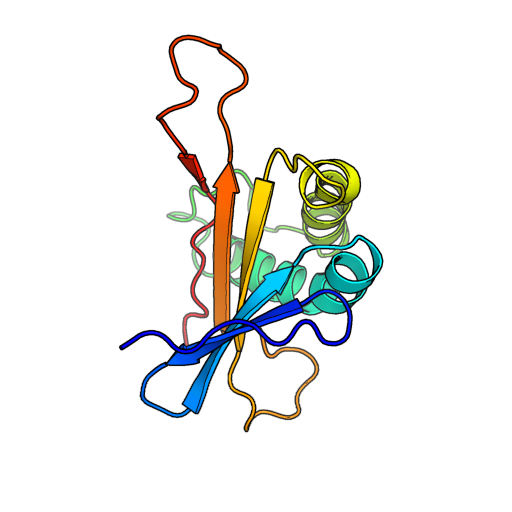5 1.00 94.69 102 VAL A O 1
ATOM 780 N N . THR A 1 103 ? -0.099 -5.119 -2.975 1.00 97.12 103 THR A N 1
ATOM 781 C CA . THR A 1 103 ? -0.633 -4.317 -1.871 1.00 97.12 103 THR A CA 1
ATOM 782 C C . THR A 1 103 ? -1.976 -3.728 -2.263 1.00 97.12 103 THR A C 1
ATOM 784 O O . THR A 1 103 ? -2.248 -3.539 -3.450 1.00 97.12 103 THR A O 1
ATOM 787 N N . PHE A 1 104 ? -2.837 -3.491 -1.279 1.00 97.88 104 PHE A N 1
ATOM 788 C CA . PHE A 1 104 ? -4.048 -2.698 -1.449 1.00 97.88 104 PHE A CA 1
ATOM 789 C C . PHE A 1 104 ? -4.490 -2.075 -0.129 1.00 97.88 104 PHE A C 1
ATOM 791 O O . PHE A 1 104 ? -4.236 -2.591 0.961 1.00 97.88 104 PHE A O 1
ATOM 798 N N . GLN A 1 105 ? -5.184 -0.951 -0.249 1.00 97.50 105 GLN A N 1
ATOM 799 C CA . GLN A 1 105 ? -5.744 -0.195 0.859 1.00 97.50 105 GLN A CA 1
ATOM 800 C C . GLN A 1 105 ? -7.259 -0.128 0.725 1.00 97.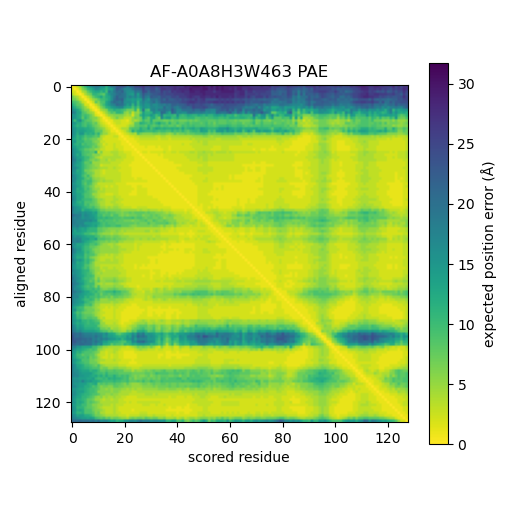50 105 GLN A C 1
ATOM 802 O O . GLN A 1 105 ? -7.789 0.055 -0.374 1.00 97.50 105 GLN A O 1
ATOM 807 N N . LEU A 1 106 ? -7.944 -0.189 1.859 1.00 96.69 106 LEU A N 1
ATOM 808 C CA . LEU A 1 106 ? -9.363 0.109 1.965 1.00 96.69 106 LEU A CA 1
ATOM 809 C C . LEU A 1 106 ? -9.530 1.327 2.880 1.00 96.69 106 LEU A C 1
ATOM 811 O O . LEU A 1 106 ? -9.353 1.227 4.093 1.00 96.69 106 LEU A O 1
ATOM 815 N N . GLY A 1 107 ? -9.819 2.487 2.290 1.00 95.50 107 GLY A N 1
ATOM 816 C CA . GLY A 1 107 ? -9.982 3.751 3.007 1.00 95.50 107 GLY A CA 1
ATOM 817 C C . GLY A 1 107 ? -11.431 3.985 3.417 1.00 95.50 107 GLY A C 1
ATOM 818 O O . GLY A 1 107 ? -12.322 4.008 2.560 1.00 95.50 107 GLY A O 1
ATOM 819 N N . GLN A 1 108 ? -11.668 4.183 4.711 1.00 92.94 108 GLN A N 1
ATOM 820 C CA . GLN A 1 108 ? -12.977 4.563 5.227 1.00 92.94 108 GLN A CA 1
ATOM 821 C C . GLN A 1 108 ? -13.349 5.997 4.830 1.00 92.94 108 GLN A C 1
ATOM 823 O O . GLN A 1 108 ? -12.499 6.851 4.560 1.00 92.94 108 GLN A O 1
ATOM 828 N N . ASN A 1 109 ? -14.653 6.273 4.813 1.00 87.75 109 ASN A N 1
ATOM 829 C CA . ASN A 1 109 ? -15.179 7.607 4.571 1.00 87.75 109 ASN A CA 1
ATOM 830 C C . ASN A 1 109 ? -15.573 8.277 5.891 1.00 87.75 109 ASN A C 1
ATOM 832 O O . ASN A 1 109 ? -16.362 7.730 6.658 1.00 87.75 109 ASN A O 1
ATOM 836 N N . SER A 1 110 ? -15.077 9.492 6.124 1.00 82.75 110 SER A N 1
ATOM 837 C CA . SER A 1 110 ? -15.357 10.254 7.346 1.00 82.75 110 SER A CA 1
ATOM 838 C C . SER A 1 110 ? -16.771 10.844 7.402 1.00 82.75 110 SER A C 1
ATOM 840 O O . SER A 1 110 ? -17.206 11.313 8.453 1.00 82.75 110 SER A O 1
ATOM 842 N N . LYS A 1 111 ? -17.522 10.842 6.293 1.00 85.44 111 LYS A N 1
ATOM 843 C CA . LYS A 1 111 ? -18.899 11.351 6.268 1.00 85.44 111 LYS A CA 1
ATOM 844 C C . LYS A 1 111 ? -19.858 10.294 6.804 1.00 85.44 111 LYS A C 1
ATOM 846 O O . LYS A 1 111 ? -19.980 9.221 6.220 1.00 85.44 111 LYS A O 1
ATOM 851 N N . GLU A 1 112 ? -20.634 10.646 7.831 1.00 84.19 112 GLU A N 1
ATOM 852 C CA . GLU A 1 112 ? -21.655 9.776 8.447 1.00 84.19 112 GLU A CA 1
ATOM 853 C C . GLU A 1 112 ? -22.570 9.090 7.421 1.00 84.19 112 GLU A C 1
ATOM 855 O O . GLU A 1 112 ? -22.803 7.884 7.476 1.00 84.19 112 GLU A O 1
ATOM 860 N N . THR A 1 113 ? -23.031 9.835 6.414 1.00 90.19 113 THR A N 1
ATOM 861 C CA . THR A 1 113 ? -23.922 9.316 5.363 1.00 90.19 113 THR A CA 1
ATOM 862 C C . THR A 1 113 ? -23.249 8.324 4.409 1.00 90.19 113 THR A C 1
ATOM 864 O O . THR A 1 113 ? -23.923 7.712 3.580 1.00 90.19 113 THR A O 1
ATOM 867 N N . GLN A 1 114 ? -21.929 8.153 4.501 1.00 89.56 114 GLN A N 1
ATOM 868 C CA . GLN A 1 114 ? -21.107 7.337 3.609 1.00 89.56 114 GLN A CA 1
ATOM 869 C C . GLN A 1 114 ? -20.318 6.246 4.347 1.00 89.56 114 GLN A C 1
ATOM 871 O O . GLN A 1 114 ? -19.532 5.561 3.703 1.00 89.56 114 GLN A O 1
ATOM 876 N N . LYS A 1 115 ? -20.571 6.008 5.642 1.00 87.19 115 LYS A N 1
ATOM 877 C CA . LYS A 1 115 ? -19.896 4.959 6.437 1.00 87.19 115 LYS A CA 1
ATOM 878 C C . LYS A 1 115 ? -20.037 3.535 5.886 1.00 87.19 115 LYS A C 1
ATOM 880 O O . LYS A 1 115 ? -19.219 2.677 6.176 1.00 87.19 115 LYS A O 1
ATOM 885 N N . HIS A 1 116 ? -21.064 3.278 5.076 1.00 88.88 116 HIS A N 1
ATOM 886 C CA . HIS A 1 116 ? -21.268 1.993 4.396 1.00 88.88 116 HIS A CA 1
ATOM 887 C C . HIS A 1 116 ? -20.433 1.841 3.111 1.00 88.88 116 HIS A C 1
ATOM 889 O O . HIS A 1 116 ? -20.544 0.824 2.427 1.00 88.88 116 HIS A O 1
ATOM 895 N 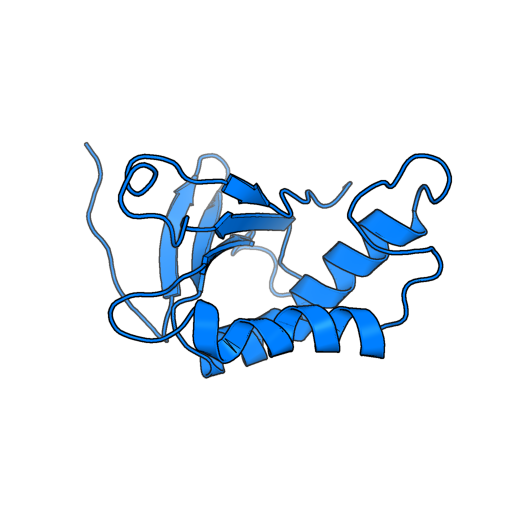N . LYS A 1 117 ? -19.655 2.861 2.731 1.00 93.75 117 LYS A N 1
ATOM 896 C CA . LYS A 1 117 ? -18.798 2.867 1.543 1.00 93.75 117 LYS A CA 1
ATOM 897 C C . LYS A 1 117 ? -17.340 2.799 1.961 1.00 93.75 117 LYS A C 1
ATOM 899 O O . LYS A 1 117 ? -16.944 3.392 2.960 1.00 93.75 117 LYS A O 1
ATOM 904 N N . ILE A 1 118 ? -16.546 2.140 1.130 1.00 95.00 118 ILE A N 1
ATOM 905 C CA . ILE A 1 118 ? -15.101 2.062 1.283 1.00 95.00 118 ILE A CA 1
ATOM 906 C C . ILE A 1 118 ? -14.445 2.335 -0.063 1.00 95.00 118 ILE A C 1
ATOM 908 O O . ILE A 1 118 ? -14.986 1.975 -1.111 1.00 95.00 118 ILE A O 1
ATOM 912 N N . GLU A 1 119 ? -13.306 3.007 -0.041 1.00 95.38 119 GLU A N 1
ATOM 913 C CA . GLU A 1 119 ? -12.531 3.288 -1.241 1.00 95.38 119 GLU A CA 1
ATOM 914 C C . GLU A 1 119 ? -11.391 2.282 -1.361 1.00 95.38 119 GLU A C 1
ATOM 916 O O . GLU A 1 119 ? -10.586 2.148 -0.440 1.00 95.38 119 GLU A O 1
ATOM 921 N N . VAL A 1 120 ? -11.300 1.598 -2.502 1.00 96.50 120 VAL A N 1
ATOM 922 C CA . VAL A 1 120 ? -10.125 0.785 -2.823 1.00 96.50 120 VAL A CA 1
ATOM 923 C C . VAL A 1 120 ? -9.049 1.709 -3.374 1.00 96.50 120 VAL A C 1
ATOM 925 O O . VAL A 1 120 ? -9.250 2.361 -4.398 1.00 96.50 120 VAL A O 1
ATOM 928 N N . ARG A 1 121 ? -7.903 1.762 -2.700 1.00 96.06 121 ARG A N 1
ATOM 929 C CA . ARG A 1 121 ? -6.749 2.578 -3.089 1.00 96.06 121 ARG A CA 1
ATOM 930 C C . ARG A 1 121 ? -5.521 1.692 -3.233 1.00 96.06 121 ARG A C 1
ATOM 932 O O . ARG A 1 121 ? -5.442 0.630 -2.620 1.00 96.06 121 ARG A O 1
ATOM 939 N N . LYS A 1 122 ? -4.555 2.153 -4.033 1.00 95.75 122 LYS A N 1
ATOM 940 C CA . LYS A 1 122 ? -3.220 1.541 -4.160 1.00 95.75 122 LYS A CA 1
ATOM 941 C C . LYS A 1 122 ? -3.252 0.018 -4.324 1.00 95.75 122 LYS A C 1
ATOM 943 O O . LYS A 1 122 ? -2.445 -0.671 -3.719 1.00 95.75 122 LYS A O 1
ATOM 948 N N . LEU A 1 123 ? -4.179 -0.493 -5.138 1.00 97.00 123 LEU A N 1
ATOM 949 C CA . LEU A 1 123 ? -4.119 -1.874 -5.601 1.00 97.00 123 LEU A CA 1
ATOM 950 C C . LEU A 1 123 ? -2.967 -1.976 -6.603 1.00 97.00 123 LEU A C 1
ATOM 952 O O . LEU A 1 123 ? -3.121 -1.592 -7.761 1.00 97.00 123 LEU A O 1
ATOM 956 N N . LEU A 1 124 ? -1.810 -2.424 -6.128 1.00 95.62 124 LEU A N 1
ATOM 957 C CA . LEU A 1 124 ? -0.581 -2.544 -6.908 1.00 95.62 124 LEU A CA 1
ATOM 958 C C . LEU A 1 124 ? -0.168 -4.008 -6.943 1.00 95.62 124 LEU A C 1
ATOM 960 O O . LEU A 1 124 ? -0.212 -4.679 -5.915 1.00 95.62 124 LEU A O 1
ATOM 964 N N . VAL A 1 125 ? 0.240 -4.485 -8.114 1.00 94.25 125 VAL A N 1
ATOM 965 C CA . VAL A 1 125 ? 0.671 -5.867 -8.339 1.00 94.25 125 VAL A CA 1
ATOM 966 C C . VAL A 1 125 ? 2.071 -5.830 -8.924 1.00 94.25 125 VAL A C 1
ATOM 968 O O . VAL A 1 125 ? 2.331 -5.081 -9.866 1.00 94.25 125 VAL A O 1
ATOM 971 N N . HIS A 1 126 ? 2.963 -6.640 -8.363 1.00 91.12 126 HIS A N 1
ATOM 972 C CA . HIS A 1 126 ? 4.294 -6.836 -8.900 1.00 91.12 126 HIS A CA 1
ATOM 973 C C . HIS A 1 126 ? 4.169 -7.419 -10.324 1.00 91.12 126 HIS A C 1
ATOM 975 O O . HIS A 1 126 ? 3.472 -8.413 -10.515 1.00 91.12 126 HIS A O 1
ATOM 981 N N . PRO A 1 127 ? 4.806 -6.819 -11.341 1.00 80.38 127 PRO A N 1
ATOM 982 C CA . PRO A 1 127 ? 4.623 -7.176 -12.752 1.00 80.38 127 PRO A CA 1
ATOM 983 C C . PRO A 1 127 ? 5.274 -8.508 -13.173 1.00 80.38 127 PRO A C 1
ATOM 985 O O . PRO A 1 127 ? 5.222 -8.856 -14.352 1.00 80.38 127 PRO A O 1
ATOM 988 N N . ALA A 1 128 ? 5.884 -9.243 -12.240 1.00 69.69 128 ALA A N 1
ATOM 989 C CA . ALA A 1 128 ? 6.584 -10.510 -12.472 1.00 69.69 128 ALA A CA 1
ATOM 990 C C . ALA A 1 128 ? 6.130 -11.591 -11.492 1.00 69.69 128 ALA A C 1
ATOM 992 O O . ALA A 1 128 ? 5.961 -11.237 -10.300 1.00 69.69 128 ALA A O 1
#

Nearest PDB structures (foldseek):
  6ctz-assembly1_A  TM=5.794E-01  e=1.675E+00  Enterococcus gallinarum
  6cgd-assembly1_A  TM=4.715E-01  e=2.274E+00  Staphylococcus aureus
  4pdy-assembly1_A  TM=4.228E-01  e=4.457E+00  Alicyclobacillus acidocaldarius subsp. acidocaldarius DSM 446
  5hez-assembly1_A  TM=3.229E-01  e=6.433E+00  Homo sapiens
  6vnf-assembly1_B  TM=3.282E-01  e=7.729E+00  Homo sapiens

Sequence (128 aa):
MMQPYKSHNGLADYSLPGGLVISQIISTEALEFWTPSLSDLLQLCVNMDPETSSIGFRAPLSEEDASAYWTSLSSDVSGTDPLVYLFVVKDPAKSNDNNTLVTFQLGQNSKETQKHKIEVRKLLVHPA

Mean predicted aligned error: 6.21 Å

Foldseek 3Di:
DDDDFDDDPQWTWDADPPQKIKIKRAALVSLVLCLQLQLVLVQCLCAVDVVPRPQPDHPNDDSVNSSVVSNVLRQQRYDDHHQKTKMFMFRPVDPDSNGGQWIWIWGADPDPVCRVDTDIHRGTGDPD

Organism: NCBI:txid702518

Solvent-accessible surface area (backbone atoms only — not comparable to full-atom values): 7258 Å² total; per-residue (Å²): 134,88,81,84,72,64,78,58,83,46,30,44,60,43,84,47,87,94,62,29,32,38,32,34,40,48,30,49,69,34,44,61,69,46,30,65,25,52,22,52,46,50,33,48,57,34,50,74,44,54,92,74,37,82,84,88,65,62,60,81,52,50,70,64,59,34,36,50,56,55,60,71,39,39,77,31,29,20,74,96,78,45,47,28,52,37,36,37,28,29,45,77,86,53,88,52,89,71,35,52,46,29,37,36,33,40,34,58,46,92,49,80,95,38,60,92,44,71,44,84,39,72,76,44,68,53,95,119

Secondary structure (DSSP, 8-state):
-PPP--EETTEEEEE-GGG-EEEEE-SHHHHHHHHHHHHHHHHHHHHSSTTT--SS-PSSPPHHHHHHHHHTTHHHHSSSS-SEEEEEEE-TT--SS--EEEEEEEEEP-SGGGTT-EEEEEEEE---

Radius of gyration: 15.01 Å; Cα contacts (8 Å, |Δi|>4): 222; chains: 1; bounding box: 38×34×37 Å